Protein AF-A0A946ZMK5-F1 (afdb_monomer_lite)

Foldseek 3Di:
DVVVVVVVVVVVVVVVVVQQVDWFWKQDQDPNDTDIDIGGPVVVVVCCVVGVVMGTDGPDDDD

Radius of gyration: 16.37 Å; chains: 1; bounding box: 32×20×51 Å

Structure (mmCIF, N/CA/C/O backbone):
data_AF-A0A946ZMK5-F1
#
_entry.id   AF-A0A946ZMK5-F1
#
loop_
_atom_site.group_PDB
_atom_site.id
_atom_site.type_symbol
_atom_site.label_atom_id
_atom_site.label_alt_id
_atom_site.label_comp_id
_atom_site.label_asym_id
_atom_site.label_entity_id
_atom_site.label_seq_id
_atom_site.pdbx_PDB_ins_code
_atom_site.Cartn_x
_atom_site.Cartn_y
_atom_site.Cartn_z
_atom_site.occupancy
_atom_site.B_iso_or_equiv
_atom_site.auth_seq_id
_atom_site.auth_comp_id
_atom_site.auth_asym_id
_atom_site.auth_atom_id
_atom_site.pdbx_PDB_model_num
ATOM 1 N N . MET A 1 1 ? -10.736 -10.263 37.197 1.00 56.88 1 MET A N 1
ATOM 2 C CA . MET A 1 1 ? -9.858 -10.334 35.999 1.00 56.88 1 MET A CA 1
ATOM 3 C C . MET A 1 1 ? -10.565 -10.022 34.666 1.00 56.88 1 MET A C 1
ATOM 5 O O . MET A 1 1 ? -9.869 -9.690 33.720 1.00 56.88 1 MET A O 1
ATOM 9 N N . LYS A 1 2 ? -11.908 -10.052 34.562 1.00 59.62 2 LYS A N 1
ATOM 10 C CA . LYS A 1 2 ? -12.654 -9.857 33.293 1.00 59.62 2 LYS A CA 1
ATOM 11 C C . LYS A 1 2 ? -12.651 -8.431 32.707 1.00 59.62 2 LYS A C 1
ATOM 13 O O . LYS A 1 2 ? -12.783 -8.278 31.501 1.00 59.62 2 LYS A O 1
ATOM 18 N N . THR A 1 3 ? -12.453 -7.393 33.518 1.00 62.12 3 THR A N 1
ATOM 19 C CA . THR A 1 3 ? -12.503 -5.987 33.066 1.00 62.12 3 THR A CA 1
ATOM 20 C C . THR A 1 3 ? -11.316 -5.573 32.196 1.00 62.12 3 THR A C 1
ATOM 22 O O . THR A 1 3 ? -11.474 -4.749 31.302 1.00 62.12 3 THR A O 1
ATOM 25 N N . LYS A 1 4 ? -10.138 -6.181 32.393 1.00 58.97 4 LYS A N 1
ATOM 26 C CA . LYS A 1 4 ? -8.934 -5.852 31.613 1.00 58.97 4 LYS A CA 1
ATOM 27 C C . LYS A 1 4 ? -9.065 -6.261 30.139 1.00 58.97 4 LYS A C 1
ATOM 29 O O . LYS A 1 4 ? -8.599 -5.536 29.274 1.00 58.97 4 LYS A O 1
ATOM 34 N N . SER A 1 5 ? -9.751 -7.369 29.849 1.00 60.84 5 SER A N 1
ATOM 35 C CA . SER A 1 5 ? -9.884 -7.895 28.479 1.00 60.84 5 SER A CA 1
ATOM 36 C C . SER A 1 5 ? -10.769 -7.027 27.574 1.00 60.84 5 SER A C 1
ATOM 38 O O . SER A 1 5 ? -10.544 -6.969 26.367 1.00 60.84 5 SER A O 1
ATOM 40 N N . LEU A 1 6 ? -11.754 -6.329 28.151 1.00 62.94 6 LEU A N 1
ATOM 41 C CA . LEU A 1 6 ? -12.641 -5.417 27.418 1.00 62.94 6 LEU A CA 1
ATOM 42 C C . LEU A 1 6 ? -11.922 -4.124 27.011 1.00 62.94 6 LEU A C 1
ATOM 44 O O . LEU A 1 6 ? -12.060 -3.679 25.876 1.00 62.94 6 LEU A O 1
ATOM 48 N N . LEU A 1 7 ? -11.100 -3.565 27.906 1.00 63.22 7 LEU A N 1
ATOM 49 C CA . LEU A 1 7 ? -10.315 -2.353 27.640 1.00 63.22 7 LEU A CA 1
ATOM 50 C C . LEU A 1 7 ? -9.342 -2.533 26.465 1.00 63.22 7 LEU A C 1
ATOM 52 O O . LEU A 1 7 ? -9.271 -1.667 25.598 1.00 63.22 7 LEU A O 1
ATOM 56 N N . PHE A 1 8 ? -8.652 -3.675 26.381 1.00 62.75 8 PHE A N 1
ATOM 57 C CA . PHE A 1 8 ? -7.735 -3.949 25.268 1.00 62.75 8 PHE A CA 1
ATOM 58 C C . PHE A 1 8 ? -8.445 -4.091 23.913 1.00 62.75 8 PHE A C 1
ATOM 60 O O . PHE A 1 8 ? -7.906 -3.646 22.902 1.00 62.75 8 PHE A O 1
ATOM 67 N N . SER A 1 9 ? -9.661 -4.649 23.881 1.00 64.19 9 SER A N 1
ATOM 68 C CA . SER A 1 9 ? -10.421 -4.790 22.625 1.00 64.19 9 SER A CA 1
ATOM 69 C C . SER A 1 9 ? -10.875 -3.442 22.063 1.00 64.19 9 SER A C 1
ATOM 71 O O . SER A 1 9 ? -10.806 -3.225 20.856 1.00 64.19 9 SER A O 1
ATOM 73 N N . ILE A 1 10 ? -11.306 -2.521 22.931 1.00 68.38 10 ILE A N 1
ATOM 74 C CA . ILE A 1 10 ? -11.776 -1.194 22.509 1.00 68.38 10 ILE A CA 1
ATOM 75 C C . ILE A 1 10 ? -10.615 -0.381 21.923 1.00 68.38 10 ILE A C 1
ATOM 77 O O . ILE A 1 10 ? -10.757 0.186 20.844 1.00 68.38 10 ILE A O 1
ATOM 81 N N . ILE A 1 11 ? -9.452 -0.388 22.586 1.00 69.75 11 ILE A N 1
ATOM 82 C CA . ILE A 1 11 ? -8.255 0.340 22.130 1.00 69.75 11 ILE A CA 1
ATOM 83 C C . ILE A 1 11 ? -7.784 -0.173 20.759 1.00 69.75 11 ILE A C 1
ATOM 85 O O . ILE A 1 11 ? -7.465 0.625 19.875 1.00 69.75 11 ILE A O 1
ATOM 89 N N . GLY A 1 12 ? -7.784 -1.496 20.560 1.00 69.62 12 GLY A N 1
ATOM 90 C CA . GLY A 1 12 ? -7.422 -2.104 19.278 1.00 69.62 12 GLY A CA 1
ATOM 91 C C . GLY A 1 12 ? -8.350 -1.670 18.140 1.00 69.62 12 GLY A C 1
ATOM 92 O O . GLY A 1 12 ? -7.877 -1.238 17.090 1.00 69.62 12 GLY A O 1
ATOM 93 N N . ALA A 1 13 ? -9.666 -1.704 18.369 1.00 69.56 13 ALA A N 1
ATOM 94 C CA . ALA A 1 13 ? -10.651 -1.291 17.373 1.00 69.56 13 ALA A CA 1
ATOM 95 C C . ALA A 1 13 ? -10.533 0.201 17.014 1.00 69.56 13 ALA A C 1
ATOM 97 O O . ALA A 1 13 ? -10.583 0.556 15.838 1.00 69.56 13 ALA A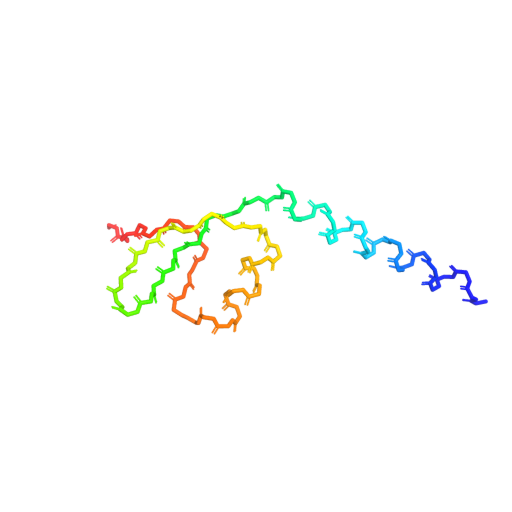 O 1
ATOM 98 N N . THR A 1 14 ? -10.318 1.079 18.000 1.00 71.00 14 THR A N 1
ATOM 99 C CA . THR A 1 14 ? -10.164 2.521 17.742 1.00 71.00 14 THR A CA 1
ATOM 100 C C . THR A 1 14 ? -8.900 2.852 16.951 1.00 71.00 14 THR A C 1
ATOM 102 O O . THR A 1 14 ? -8.932 3.741 16.104 1.00 71.00 14 THR A O 1
ATOM 105 N N . LEU A 1 15 ? -7.800 2.126 17.177 1.00 75.12 15 LEU A N 1
ATOM 106 C CA . LEU A 1 15 ? -6.539 2.347 16.462 1.00 75.12 15 LEU A CA 1
ATOM 107 C C . LEU A 1 15 ? -6.631 1.903 14.991 1.00 75.12 15 LEU A C 1
ATOM 109 O O . LEU A 1 15 ? -6.162 2.603 14.091 1.00 75.12 15 LEU A O 1
ATOM 113 N N . LEU A 1 16 ? -7.286 0.767 14.740 1.00 75.06 16 LEU A N 1
ATOM 114 C CA . LEU A 1 16 ? -7.572 0.268 13.391 1.00 75.06 16 LEU A CA 1
ATOM 115 C C . LEU A 1 16 ? -8.476 1.230 12.608 1.00 75.06 16 LEU A C 1
ATOM 117 O O . LEU A 1 16 ? -8.179 1.572 11.466 1.00 75.06 16 LEU A O 1
ATOM 121 N N . LEU A 1 17 ? -9.547 1.721 13.236 1.00 76.81 17 LEU A N 1
ATOM 122 C CA . LEU A 1 17 ? -10.444 2.690 12.606 1.00 76.81 17 LEU A CA 1
ATOM 123 C C . LEU A 1 17 ? -9.732 4.024 12.333 1.00 76.81 17 LEU A C 1
ATOM 125 O O . LEU A 1 17 ? -9.842 4.556 11.232 1.00 76.81 17 LEU A O 1
ATOM 129 N N . GLY A 1 18 ? -8.950 4.540 13.285 1.00 77.75 18 GLY A N 1
ATOM 130 C CA . GLY A 1 18 ? -8.219 5.800 13.118 1.00 77.75 18 GLY A CA 1
ATOM 131 C C . GLY A 1 18 ? -7.142 5.752 12.030 1.00 77.75 18 GLY A C 1
ATOM 132 O O . GLY A 1 18 ? -7.009 6.691 11.250 1.00 77.75 18 GLY A O 1
ATOM 133 N N . SER A 1 19 ? -6.404 4.645 11.924 1.00 83.25 19 SER A N 1
ATOM 134 C CA . SER A 1 19 ? -5.349 4.492 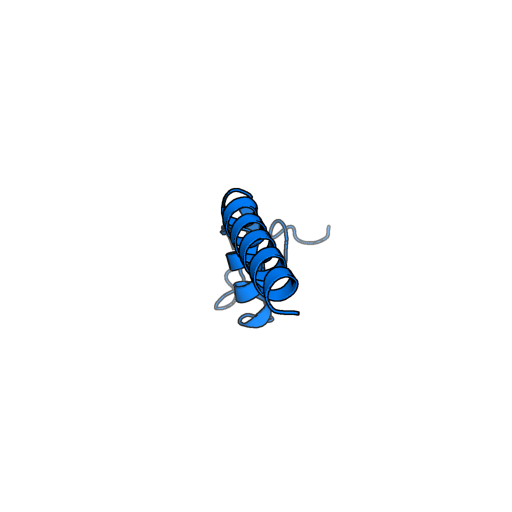10.910 1.00 83.25 19 SER A CA 1
ATOM 135 C C . SER A 1 19 ? -5.891 4.382 9.484 1.00 83.25 19 SER A C 1
ATOM 137 O O . SER A 1 19 ? -5.206 4.783 8.549 1.00 83.25 19 SER A O 1
ATOM 139 N N . SER A 1 20 ? -7.133 3.920 9.300 1.00 86.06 20 SER A N 1
ATOM 140 C CA . SER A 1 20 ? -7.766 3.857 7.975 1.00 86.06 20 SER A CA 1
ATOM 141 C C . SER A 1 20 ? -8.056 5.231 7.346 1.00 86.06 20 SER A C 1
ATOM 143 O O . SER A 1 20 ? -8.183 5.329 6.127 1.00 86.06 20 SER A O 1
ATOM 145 N N . ALA A 1 21 ? -8.111 6.297 8.154 1.00 88.38 21 ALA A N 1
ATOM 146 C CA . ALA A 1 21 ? -8.240 7.674 7.673 1.00 88.38 21 ALA A CA 1
ATOM 147 C C . ALA A 1 21 ? -6.914 8.253 7.147 1.00 88.38 21 ALA A C 1
ATOM 149 O O . ALA A 1 21 ? -6.919 9.243 6.418 1.00 88.38 21 ALA A O 1
ATOM 150 N N . ILE A 1 22 ? -5.782 7.644 7.511 1.00 91.81 22 ILE A N 1
ATOM 151 C CA . ILE A 1 22 ? -4.458 8.042 7.040 1.00 91.81 22 ILE A CA 1
ATOM 152 C C . ILE A 1 22 ? -4.214 7.329 5.719 1.00 91.81 22 ILE A C 1
ATOM 154 O O . ILE A 1 22 ? -4.249 6.099 5.660 1.00 91.81 22 ILE A O 1
ATOM 158 N N . LYS A 1 23 ? -3.956 8.098 4.665 1.00 94.94 23 LYS A N 1
ATOM 159 C CA . LYS A 1 23 ? -3.529 7.557 3.378 1.00 94.94 23 LYS A CA 1
ATOM 160 C C . LYS A 1 23 ? -2.029 7.728 3.201 1.00 94.94 23 LYS A C 1
ATOM 162 O O . LYS A 1 23 ? -1.461 8.700 3.694 1.00 94.94 23 LYS A O 1
ATOM 167 N N . VAL A 1 24 ? -1.420 6.777 2.511 1.00 95.69 24 VAL A N 1
ATOM 168 C CA . VAL A 1 24 ? -0.005 6.784 2.150 1.00 95.69 24 VAL A CA 1
ATOM 169 C C . VAL A 1 24 ? 0.148 6.406 0.688 1.00 95.69 24 VAL A C 1
ATOM 171 O O . VAL A 1 24 ? 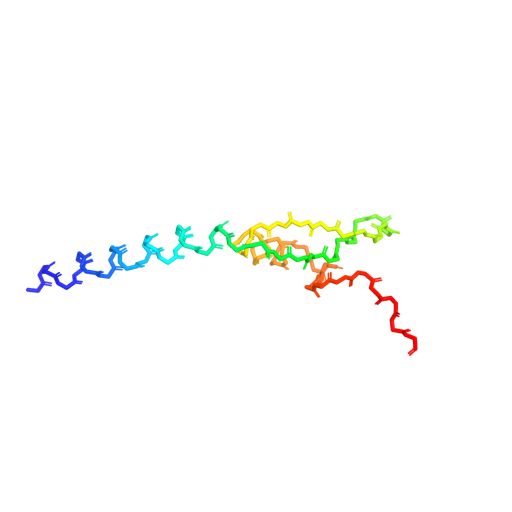-0.695 5.695 0.129 1.00 95.69 24 VAL A O 1
ATOM 174 N N . ASP A 1 25 ? 1.237 6.879 0.104 1.00 97.00 25 ASP A N 1
ATOM 175 C CA . ASP A 1 25 ? 1.634 6.520 -1.245 1.00 97.00 25 ASP A CA 1
ATOM 176 C C . ASP A 1 25 ? 2.482 5.247 -1.217 1.00 97.00 25 ASP A C 1
ATOM 178 O O . ASP A 1 25 ? 3.308 5.035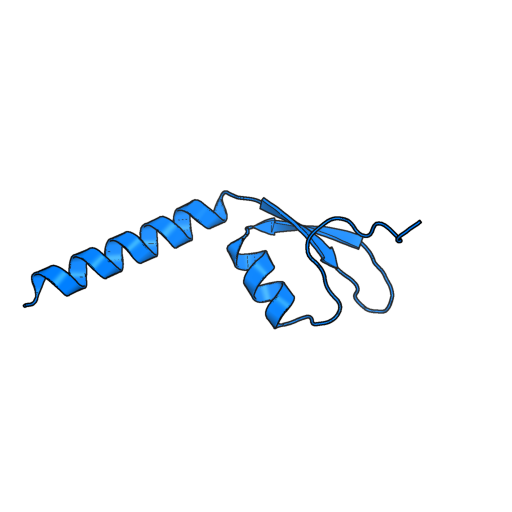 -0.320 1.00 97.00 25 ASP A O 1
ATOM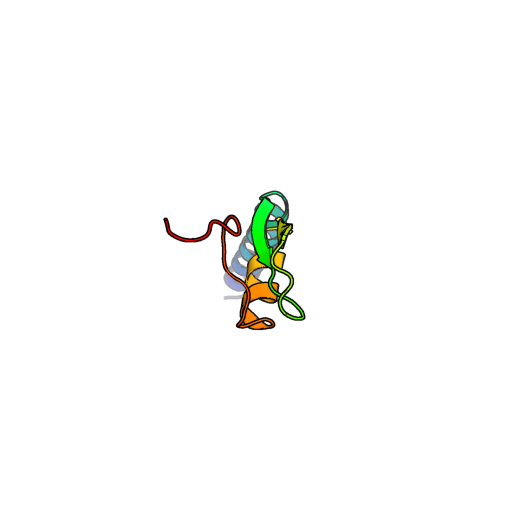 182 N N . VAL A 1 26 ? 2.221 4.372 -2.181 1.00 96.12 26 VAL A N 1
ATOM 183 C CA . VAL A 1 26 ? 2.952 3.127 -2.412 1.00 96.12 26 VAL A CA 1
ATOM 184 C C . VAL A 1 26 ? 3.352 3.107 -3.878 1.00 96.12 26 VAL A C 1
ATOM 186 O O . VAL A 1 26 ? 2.489 3.219 -4.752 1.00 96.12 26 VAL A O 1
ATOM 189 N N . CYS A 1 27 ? 4.639 2.921 -4.151 1.00 96.19 27 CYS A N 1
ATOM 190 C CA . CYS A 1 27 ? 5.094 2.549 -5.473 1.00 96.19 27 CYS A CA 1
ATOM 191 C C . CYS A 1 27 ? 4.721 1.085 -5.695 1.00 96.19 27 CYS A C 1
ATOM 193 O O . CYS A 1 27 ? 5.285 0.186 -5.067 1.00 96.19 27 CYS A O 1
ATOM 195 N N . HIS A 1 28 ? 3.730 0.868 -6.553 1.00 96.12 28 HIS A N 1
ATOM 196 C CA . HIS A 1 28 ? 3.264 -0.443 -6.957 1.00 96.12 28 HIS A CA 1
ATOM 197 C C . HIS A 1 28 ? 3.942 -0.827 -8.270 1.00 96.12 28 HIS A C 1
ATOM 199 O O . HIS A 1 28 ? 3.796 -0.132 -9.277 1.00 96.12 28 HIS A O 1
ATOM 205 N N . ASN A 1 29 ? 4.692 -1.925 -8.263 1.00 92.62 29 ASN A N 1
ATOM 206 C CA . ASN A 1 29 ? 5.377 -2.446 -9.435 1.00 92.62 29 ASN A CA 1
ATOM 207 C C . ASN A 1 29 ? 4.848 -3.840 -9.773 1.00 92.62 29 ASN A C 1
ATOM 209 O O . ASN A 1 29 ? 5.374 -4.869 -9.343 1.00 92.62 29 ASN A O 1
ATOM 213 N N . VAL A 1 30 ? 3.796 -3.855 -10.582 1.00 91.00 30 VAL A N 1
ATOM 214 C CA . VAL A 1 30 ? 3.217 -5.068 -11.158 1.00 91.00 30 VAL A CA 1
ATOM 215 C C . VAL A 1 30 ? 3.614 -5.156 -12.625 1.00 91.00 30 VAL A C 1
ATOM 217 O O . VAL A 1 30 ? 3.587 -4.154 -13.333 1.00 91.00 30 VAL A O 1
ATOM 220 N N . ASP A 1 31 ? 4.026 -6.340 -13.079 1.00 90.50 31 ASP A N 1
ATOM 221 C CA . ASP A 1 31 ? 4.377 -6.602 -14.482 1.00 90.50 31 ASP A CA 1
ATOM 222 C C . ASP A 1 31 ? 5.394 -5.606 -15.088 1.00 90.50 31 ASP A C 1
ATOM 224 O O . ASP A 1 31 ? 5.319 -5.262 -16.267 1.00 90.50 31 ASP A O 1
ATOM 228 N N . ASN A 1 32 ? 6.366 -5.144 -14.287 1.00 88.00 32 ASN A N 1
ATOM 229 C CA . ASN A 1 32 ? 7.342 -4.104 -14.653 1.00 88.00 32 ASN A CA 1
ATOM 230 C C . ASN A 1 32 ? 6.706 -2.755 -15.045 1.00 88.00 32 ASN A C 1
ATOM 232 O O . ASN A 1 32 ? 7.252 -2.020 -15.871 1.00 88.00 32 ASN A O 1
ATOM 236 N N . ASN A 1 33 ? 5.557 -2.418 -14.458 1.00 90.38 33 ASN A N 1
ATOM 237 C CA . ASN A 1 33 ? 4.882 -1.140 -14.639 1.00 90.38 33 ASN A CA 1
ATOM 238 C C . ASN A 1 33 ? 4.775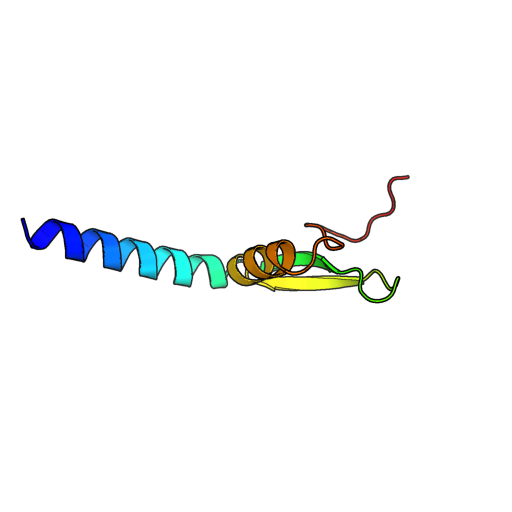 -0.373 -13.306 1.00 90.38 33 ASN A C 1
ATOM 240 O O . ASN A 1 33 ? 3.746 -0.456 -12.628 1.00 90.38 33 ASN A O 1
ATOM 244 N N . PRO A 1 34 ? 5.822 0.384 -12.920 1.00 93.19 34 PRO A N 1
ATOM 245 C CA . PRO A 1 34 ? 5.812 1.156 -11.686 1.00 93.19 34 PRO A CA 1
ATOM 246 C C . PRO A 1 34 ? 4.823 2.322 -11.775 1.00 93.19 34 PRO A C 1
ATOM 248 O O . PRO A 1 34 ? 4.865 3.128 -12.707 1.00 93.19 34 PRO A O 1
ATOM 251 N N . HIS A 1 35 ? 3.937 2.422 -10.791 1.00 94.25 35 HIS A N 1
ATOM 252 C CA . HIS A 1 35 ? 3.019 3.543 -10.627 1.00 94.25 35 HIS A CA 1
ATOM 253 C C . HIS A 1 35 ? 2.668 3.749 -9.153 1.00 94.25 35 HIS A C 1
ATOM 255 O O . HIS A 1 35 ? 2.752 2.835 -8.336 1.00 94.25 35 HIS A O 1
ATOM 261 N N . VAL A 1 36 ? 2.258 4.966 -8.805 1.00 96.31 36 VAL A N 1
ATOM 262 C CA . VAL A 1 36 ? 1.896 5.308 -7.428 1.00 96.31 36 VAL A CA 1
ATOM 263 C C . VAL A 1 36 ? 0.420 5.011 -7.184 1.00 96.31 36 VAL A C 1
ATOM 265 O O . VAL A 1 36 ? -0.446 5.443 -7.949 1.00 96.31 36 VAL A O 1
ATOM 268 N N . ILE A 1 37 ? 0.130 4.305 -6.092 1.00 95.56 37 ILE A N 1
ATOM 269 C CA . ILE A 1 37 ? -1.224 4.130 -5.561 1.00 95.56 37 ILE A CA 1
ATOM 270 C C . ILE A 1 37 ? -1.349 4.827 -4.206 1.00 95.56 37 ILE A C 1
ATOM 272 O O . ILE A 1 37 ? -0.440 4.781 -3.381 1.00 95.56 37 ILE A O 1
ATOM 276 N N . ASN A 1 38 ? -2.507 5.440 -3.960 1.00 96.75 38 ASN A N 1
ATOM 277 C CA . ASN A 1 38 ? -2.808 6.128 -2.708 1.00 96.75 38 ASN A CA 1
ATOM 278 C C . ASN A 1 38 ? -3.831 5.314 -1.904 1.00 96.75 38 ASN A C 1
ATOM 280 O O . ASN A 1 38 ? -5.024 5.279 -2.231 1.00 96.75 38 ASN A O 1
ATOM 284 N N . VAL A 1 39 ? -3.364 4.633 -0.858 1.00 95.06 39 VAL A N 1
ATOM 285 C CA . VAL A 1 39 ? -4.159 3.654 -0.100 1.00 95.06 39 VAL A CA 1
ATOM 286 C C . VAL A 1 39 ? -4.122 3.944 1.398 1.00 95.06 39 VAL A C 1
ATOM 288 O O . VAL A 1 39 ? -3.238 4.632 1.900 1.00 95.06 39 VAL A O 1
ATOM 291 N N . ALA A 1 40 ? -5.113 3.444 2.137 1.00 95.88 40 ALA A N 1
ATOM 292 C CA . ALA A 1 40 ? -5.145 3.599 3.590 1.00 95.88 40 ALA A CA 1
ATOM 293 C C . ALA A 1 40 ? -3.954 2.880 4.247 1.00 95.88 40 ALA A C 1
ATOM 295 O O . ALA A 1 40 ? -3.572 1.798 3.808 1.00 95.88 40 ALA A O 1
ATOM 296 N N . LEU A 1 41 ? -3.410 3.426 5.335 1.00 93.94 41 LEU A N 1
ATOM 297 C CA . LEU A 1 41 ? -2.206 2.907 5.993 1.00 93.94 41 LEU A CA 1
ATOM 298 C C . LEU A 1 41 ? -2.288 1.406 6.363 1.00 93.94 41 LEU A C 1
ATOM 300 O O . LEU A 1 41 ? -1.333 0.682 6.079 1.00 93.94 41 LEU A O 1
ATOM 304 N N . PRO A 1 42 ? -3.404 0.875 6.911 1.00 93.94 42 PRO A N 1
ATOM 305 C CA . PRO A 1 42 ? -3.533 -0.566 7.146 1.00 93.94 42 PRO A CA 1
ATOM 306 C C . PRO A 1 42 ? -3.525 -1.392 5.854 1.00 93.94 42 PRO A C 1
ATOM 308 O O . PRO A 1 42 ? -3.008 -2.507 5.842 1.00 93.94 42 PRO A O 1
ATOM 311 N N . ALA A 1 43 ? -4.081 -0.845 4.767 1.00 94.38 43 ALA A N 1
ATOM 312 C CA . ALA A 1 43 ? -4.084 -1.491 3.461 1.00 94.38 43 ALA A CA 1
ATOM 313 C C . ALA A 1 43 ? -2.683 -1.485 2.841 1.00 94.38 43 ALA A C 1
ATOM 315 O O . ALA A 1 43 ? -2.260 -2.526 2.362 1.00 94.38 43 ALA A O 1
ATOM 316 N N . ALA A 1 44 ? -1.930 -0.382 2.935 1.00 95.38 44 ALA A N 1
ATOM 317 C CA . ALA A 1 44 ? -0.526 -0.335 2.519 1.00 95.38 44 ALA A CA 1
ATOM 318 C C . ALA A 1 44 ? 0.313 -1.393 3.247 1.00 95.38 44 ALA A C 1
ATOM 320 O O . ALA A 1 44 ? 1.075 -2.120 2.619 1.00 95.38 44 ALA A O 1
ATOM 321 N N . ALA A 1 45 ? 0.135 -1.524 4.566 1.00 93.81 45 ALA A N 1
ATOM 322 C CA . ALA A 1 45 ? 0.851 -2.522 5.354 1.00 93.81 45 ALA A CA 1
ATOM 323 C C . ALA A 1 45 ? 0.547 -3.955 4.885 1.00 93.81 45 ALA A C 1
ATOM 325 O O . ALA A 1 45 ? 1.467 -4.746 4.705 1.00 93.81 45 ALA A O 1
ATOM 326 N N . ALA A 1 46 ? -0.728 -4.288 4.657 1.00 94.69 46 ALA A N 1
ATOM 327 C CA . ALA A 1 46 ? -1.109 -5.595 4.123 1.00 94.69 46 ALA A CA 1
ATOM 328 C C . ALA A 1 46 ? -0.572 -5.813 2.699 1.00 94.69 46 ALA A C 1
ATOM 330 O O . ALA A 1 46 ? -0.021 -6.869 2.402 1.00 94.69 46 ALA A O 1
ATOM 331 N N . HIS A 1 47 ? -0.679 -4.795 1.849 1.00 95.44 47 HIS A N 1
ATOM 332 C CA . HIS A 1 47 ? -0.254 -4.824 0.454 1.00 95.44 47 HIS A CA 1
ATOM 333 C C . HIS A 1 47 ? 1.244 -5.118 0.322 1.00 95.44 47 HIS A C 1
ATOM 335 O O . HIS A 1 47 ? 1.618 -6.056 -0.371 1.00 95.44 47 HIS A O 1
ATOM 341 N N . LEU A 1 48 ? 2.095 -4.420 1.080 1.00 95.25 48 LEU A N 1
ATOM 342 C CA . LEU A 1 48 ? 3.553 -4.626 1.082 1.00 95.25 48 LEU A CA 1
ATOM 343 C C . LEU A 1 48 ? 3.973 -6.006 1.612 1.00 95.25 48 LEU A C 1
ATOM 345 O O . LEU A 1 48 ? 5.014 -6.531 1.228 1.00 95.25 48 LEU A O 1
ATOM 349 N N . LEU A 1 49 ? 3.168 -6.619 2.487 1.00 94.94 49 LEU A N 1
ATOM 350 C CA . LEU A 1 49 ? 3.402 -7.994 2.942 1.00 94.94 49 LEU A CA 1
ATOM 351 C C . LEU A 1 49 ? 3.064 -9.030 1.862 1.00 94.94 49 LEU A C 1
ATOM 353 O O . LEU A 1 49 ? 3.628 -10.123 1.868 1.00 94.94 49 LEU A O 1
ATOM 357 N N . GLN A 1 50 ? 2.129 -8.710 0.966 1.00 94.75 50 GLN A N 1
ATOM 358 C CA . GLN A 1 50 ? 1.681 -9.600 -0.107 1.00 94.75 50 GLN A CA 1
ATOM 359 C C . GLN A 1 50 ? 2.461 -9.394 -1.411 1.00 94.75 50 GLN A C 1
ATOM 361 O O . GLN A 1 50 ? 2.614 -10.341 -2.182 1.00 94.75 50 GLN A O 1
ATOM 366 N N . HIS A 1 51 ? 2.971 -8.186 -1.644 1.00 92.31 51 HIS A N 1
ATOM 367 C CA . HIS A 1 51 ? 3.631 -7.776 -2.877 1.00 92.31 51 HIS A CA 1
ATOM 368 C C . HIS A 1 51 ? 5.054 -7.288 -2.582 1.00 92.31 51 HIS A C 1
ATOM 370 O O . HIS A 1 51 ? 5.295 -6.116 -2.314 1.00 92.31 51 HIS A O 1
ATOM 376 N N . SER A 1 52 ? 6.025 -8.202 -2.660 1.00 90.06 52 SER A N 1
ATOM 377 C CA . SER A 1 52 ? 7.431 -7.928 -2.318 1.00 90.06 52 SER A CA 1
ATOM 378 C C . SER A 1 52 ? 8.166 -6.986 -3.282 1.00 90.06 52 SER A C 1
ATOM 380 O O . SER A 1 52 ? 9.312 -6.636 -3.017 1.00 90.06 52 SER A O 1
ATOM 382 N N . GLY A 1 53 ? 7.558 -6.644 -4.421 1.00 88.88 53 GLY A N 1
ATOM 383 C CA . GLY A 1 53 ? 8.096 -5.691 -5.401 1.00 88.88 53 GLY A CA 1
ATOM 384 C C . GLY A 1 53 ? 7.659 -4.245 -5.163 1.00 88.88 53 GLY A C 1
ATOM 385 O O . GLY A 1 53 ? 8.132 -3.354 -5.863 1.00 88.88 53 GLY A O 1
ATOM 386 N N . ASP A 1 54 ? 6.780 -4.021 -4.187 1.00 94.44 54 ASP A N 1
ATOM 387 C CA . ASP A 1 54 ? 6.214 -2.712 -3.892 1.00 94.44 54 ASP A CA 1
ATOM 388 C C . ASP A 1 54 ? 6.965 -2.031 -2.749 1.00 94.44 54 ASP A C 1
ATOM 390 O O . ASP A 1 54 ? 7.603 -2.678 -1.915 1.00 94.44 54 ASP A O 1
ATOM 394 N N . SER A 1 55 ? 6.914 -0.703 -2.703 1.00 94.75 55 SER A N 1
ATOM 395 C CA . SER A 1 55 ? 7.639 0.100 -1.711 1.00 94.75 55 SER A CA 1
ATOM 396 C C . SER A 1 55 ? 6.809 1.285 -1.233 1.00 94.75 55 SER A C 1
ATOM 398 O O . SER A 1 55 ? 5.971 1.800 -1.965 1.00 94.75 55 SER A O 1
ATOM 400 N N . LEU A 1 56 ? 7.029 1.730 0.007 1.00 94.56 56 LEU A N 1
ATOM 401 C CA . LEU A 1 56 ? 6.415 2.966 0.503 1.00 94.56 56 LEU A CA 1
ATOM 402 C C . LEU A 1 56 ? 7.017 4.182 -0.203 1.00 94.56 56 LEU A C 1
ATOM 404 O O . LEU A 1 56 ? 8.235 4.272 -0.335 1.00 94.56 56 LEU A O 1
ATOM 408 N N . GLY A 1 57 ? 6.162 5.143 -0.549 1.00 92.00 57 GLY A N 1
ATOM 409 C CA . GLY A 1 57 ? 6.542 6.390 -1.205 1.00 92.00 57 GLY A CA 1
ATOM 410 C C . GLY A 1 57 ? 6.284 6.387 -2.709 1.00 92.00 57 GLY A C 1
ATOM 411 O O . GLY A 1 57 ? 5.597 5.517 -3.242 1.00 92.00 57 GLY A O 1
ATOM 412 N N . ASP A 1 58 ? 6.821 7.399 -3.382 1.00 90.06 58 ASP A N 1
ATOM 413 C CA . ASP A 1 58 ? 6.718 7.551 -4.830 1.00 90.06 58 ASP A CA 1
ATOM 414 C C . ASP A 1 58 ? 7.630 6.565 -5.575 1.00 90.06 58 ASP A C 1
ATOM 416 O O . ASP A 1 58 ? 8.609 6.060 -5.028 1.00 90.06 58 ASP A O 1
ATOM 420 N N . CYS A 1 59 ? 7.365 6.340 -6.864 1.00 88.88 59 CYS A N 1
ATOM 421 C CA . CYS A 1 59 ? 8.237 5.549 -7.742 1.00 88.88 59 CYS A CA 1
ATOM 422 C C . CYS A 1 59 ? 9.483 6.315 -8.214 1.00 88.88 59 CYS A C 1
ATOM 424 O O . CYS A 1 59 ? 9.922 6.127 -9.347 1.00 88.88 59 CYS A O 1
ATOM 426 N N . VAL A 1 60 ? 10.018 7.218 -7.386 1.00 75.81 60 VAL A N 1
ATOM 427 C CA . VAL A 1 60 ? 11.202 8.005 -7.746 1.00 75.81 60 VAL A CA 1
ATOM 428 C C . VAL A 1 60 ? 12.358 7.044 -8.004 1.00 75.81 60 VAL A C 1
ATOM 430 O O . VAL A 1 60 ? 12.809 6.339 -7.104 1.00 75.81 60 VAL A O 1
ATOM 433 N N . GLU A 1 61 ? 12.819 7.022 -9.253 1.00 61.94 61 GLU A N 1
ATOM 434 C CA . GLU A 1 61 ? 14.126 6.492 -9.616 1.00 61.94 61 GLU A CA 1
ATOM 435 C C . GLU A 1 61 ? 15.170 7.303 -8.837 1.00 61.94 61 GLU A C 1
ATOM 437 O O . GLU A 1 61 ? 15.244 8.525 -9.007 1.00 61.94 61 GLU A O 1
ATOM 442 N N . ASP A 1 62 ? 15.931 6.643 -7.954 1.00 49.06 62 ASP A N 1
ATOM 443 C CA . ASP A 1 62 ? 17.163 7.201 -7.384 1.00 49.06 62 ASP A CA 1
ATOM 444 C C . ASP A 1 62 ? 17.947 7.872 -8.529 1.00 49.06 62 ASP A C 1
ATOM 446 O O . ASP A 1 62 ? 18.364 7.199 -9.474 1.00 49.06 62 ASP A O 1
ATOM 450 N N . ASN A 1 63 ? 18.075 9.204 -8.483 1.00 39.06 63 ASN A N 1
ATOM 451 C CA . ASN A 1 63 ? 19.005 9.946 -9.338 1.00 39.06 63 ASN A CA 1
ATOM 452 C C . ASN A 1 63 ? 20.412 9.851 -8.753 1.00 39.06 63 ASN A C 1
ATOM 454 O O . ASN A 1 63 ? 20.562 10.204 -7.561 1.00 39.06 63 ASN A O 1
#

pLDDT: mean 83.3, std 14.66, range [39.06, 97.0]

Sequence (63 aa):
MKTKSLLFSIIGATLLLGSSAIKVDVCHNVDNNPHVINVALPAAAAHLLQHSGDSLGDCVEDN

Secondary structure (DSSP, 8-state):
-HHHHHHHHHHHHHHHHHHTT-EEEEEEEETTEEEEEEEEHHHHHHHHHH-TT-EES------